Protein AF-A0A2D4PZE7-F1 (afdb_monomer)

pLDDT: mean 76.84, std 18.61, range [32.66, 95.12]

Sequence (102 aa):
VRTPGGPSSGGGVSGFPGTPGIAVRAIATLVPPPAMEEILSPVMLDLYNEVLTDSSMLDTWRDALISLIPKEGTNAKQIQNYRPISLLNSDYKIFATIIAKT

Radius of gyration: 32.42 Å; Cα contacts (8 Å, |Δi|>4): 49; chains: 1; bounding box: 110×36×44 Å

Solvent-accessible surface area (backbone atoms only — not comparable to full-atom values): 6759 Å² total; per-residue (Å²): 137,85,86,88,84,86,87,84,91,82,85,85,78,87,82,80,78,88,79,69,65,64,63,56,54,49,56,63,67,72,51,73,79,76,54,69,62,75,62,46,49,61,57,52,50,53,52,52,52,48,31,64,72,70,73,48,74,63,71,71,53,76,44,60,51,77,45,76,44,68,46,84,98,56,65,82,90,41,76,88,40,44,45,81,42,76,48,64,45,64,66,48,55,52,51,52,52,56,62,76,71,105

Mean predicted aligned error: 15.54 Å

Structure (mmCIF, N/CA/C/O backbone):
data_AF-A0A2D4PZE7-F1
#
_entry.id   AF-A0A2D4PZE7-F1
#
loop_
_atom_site.group_PDB
_atom_site.id
_atom_site.type_symbol
_atom_site.label_atom_id
_atom_site.label_alt_id
_atom_site.label_comp_id
_atom_site.label_asym_id
_atom_site.label_entity_id
_atom_site.label_seq_id
_atom_site.pdbx_PDB_ins_code
_atom_site.Cartn_x
_atom_site.Cartn_y
_atom_site.Cartn_z
_atom_site.occupancy
_atom_site.B_iso_or_equiv
_atom_site.auth_seq_id
_atom_site.auth_comp_id
_atom_site.auth_asym_id
_atom_site.auth_atom_id
_atom_site.pdbx_PDB_model_num
ATOM 1 N N . VAL A 1 1 ? 87.534 -16.933 24.825 1.00 41.44 1 VAL A N 1
ATOM 2 C CA . VAL A 1 1 ? 87.492 -17.541 23.471 1.00 41.44 1 VAL A CA 1
ATOM 3 C C . VAL A 1 1 ? 86.039 -17.898 23.152 1.00 41.44 1 VAL A C 1
ATOM 5 O O . VAL A 1 1 ? 85.319 -18.265 24.068 1.00 41.44 1 VAL A O 1
ATOM 8 N N . ARG A 1 2 ? 85.585 -17.645 21.917 1.00 32.66 2 ARG A N 1
ATOM 9 C CA . ARG A 1 2 ? 84.181 -17.635 21.449 1.00 32.66 2 ARG A CA 1
ATOM 10 C C . ARG A 1 2 ? 83.634 -19.049 21.116 1.00 32.66 2 ARG A C 1
ATOM 12 O O . ARG A 1 2 ? 84.331 -19.736 20.388 1.00 32.66 2 ARG A O 1
ATOM 19 N N . THR A 1 3 ? 82.406 -19.360 21.596 1.00 46.53 3 THR A N 1
ATOM 20 C CA . THR A 1 3 ? 81.206 -20.053 20.986 1.00 46.53 3 THR A CA 1
ATOM 21 C C . THR A 1 3 ? 81.354 -21.385 20.191 1.00 46.53 3 THR A C 1
ATOM 23 O O . THR A 1 3 ? 82.490 -21.733 19.904 1.00 46.53 3 THR A O 1
ATOM 26 N N . PRO A 1 4 ? 80.290 -22.106 19.706 1.00 53.59 4 PRO A N 1
ATOM 27 C CA . PRO A 1 4 ? 78.810 -21.975 19.829 1.00 53.59 4 PRO A CA 1
ATOM 28 C C . PRO A 1 4 ? 78.020 -23.304 20.084 1.00 53.59 4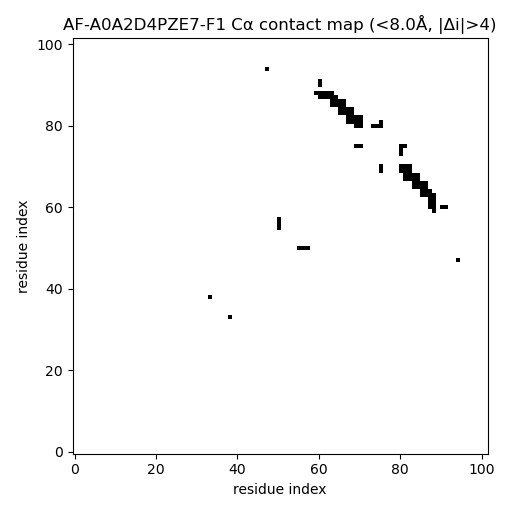 PRO A C 1
ATOM 30 O O . PRO A 1 4 ? 78.555 -24.400 19.977 1.00 53.59 4 PRO A O 1
ATOM 33 N N . GLY A 1 5 ? 76.700 -23.208 20.311 1.00 36.22 5 GLY A N 1
ATOM 34 C CA . GLY A 1 5 ? 75.743 -24.322 20.159 1.00 36.22 5 GLY A CA 1
ATOM 35 C C . GLY A 1 5 ? 74.295 -23.901 20.466 1.00 36.22 5 GLY A C 1
ATOM 36 O O . GLY A 1 5 ? 73.950 -23.746 21.631 1.00 36.22 5 GLY A O 1
ATOM 37 N N . GLY A 1 6 ? 73.475 -23.651 19.433 1.00 39.50 6 GLY A N 1
ATOM 38 C CA . GLY A 1 6 ? 72.017 -23.402 19.543 1.00 39.50 6 GLY A CA 1
ATOM 39 C C . GLY A 1 6 ? 71.201 -24.698 19.389 1.00 39.50 6 GLY A C 1
ATOM 40 O O . GLY A 1 6 ? 71.786 -25.767 19.537 1.00 39.50 6 GLY A O 1
ATOM 41 N N . PRO A 1 7 ? 69.922 -24.673 18.954 1.00 51.66 7 PRO A N 1
ATOM 42 C CA . PRO A 1 7 ? 68.837 -23.703 19.144 1.00 51.66 7 PRO A CA 1
ATOM 43 C C . PRO A 1 7 ? 67.694 -24.307 20.009 1.00 51.66 7 PRO A C 1
ATOM 45 O O . PRO A 1 7 ? 67.583 -25.521 20.144 1.00 51.66 7 PRO A O 1
ATOM 48 N N . SER A 1 8 ? 66.776 -23.496 20.544 1.00 48.00 8 SER A N 1
ATOM 49 C CA . SER A 1 8 ? 65.429 -23.994 20.871 1.00 48.00 8 SER A CA 1
ATOM 50 C C . SER A 1 8 ? 64.408 -22.882 20.699 1.00 48.00 8 SER A C 1
ATOM 52 O O . SER A 1 8 ? 64.441 -21.857 21.380 1.00 48.00 8 SER A O 1
ATOM 54 N N . SER A 1 9 ? 63.557 -23.081 19.698 1.00 52.56 9 SER A N 1
ATOM 55 C CA . SER A 1 9 ? 62.449 -22.223 19.325 1.00 52.56 9 SER A CA 1
ATOM 56 C C . SER A 1 9 ? 61.212 -22.581 20.142 1.00 52.56 9 SER A C 1
ATOM 58 O O . SER A 1 9 ? 60.787 -23.732 20.166 1.00 52.56 9 SER A O 1
ATOM 60 N N . GLY A 1 10 ? 60.586 -21.567 20.713 1.00 38.31 10 GLY A N 1
ATOM 61 C CA . GLY A 1 10 ? 59.242 -21.600 21.279 1.00 38.31 10 GLY A CA 1
ATOM 62 C C . GLY A 1 10 ? 59.010 -20.202 21.831 1.00 38.31 10 GLY A C 1
ATOM 63 O O . GLY A 1 10 ? 59.7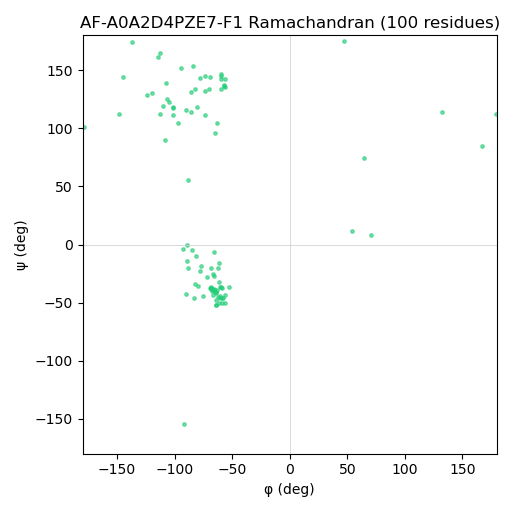60 -19.757 22.684 1.00 38.31 10 GLY A O 1
ATOM 64 N N . GLY A 1 11 ? 58.124 -19.370 21.312 1.00 39.62 11 GLY A N 1
ATOM 65 C CA . GLY A 1 11 ? 56.852 -19.622 20.656 1.00 39.62 11 GLY A CA 1
ATOM 66 C C . GLY A 1 11 ? 55.899 -18.648 21.340 1.00 39.62 11 GLY A C 1
ATOM 67 O O . GLY A 1 11 ? 55.710 -18.744 22.547 1.00 39.62 11 GLY A O 1
ATOM 68 N N . GLY A 1 12 ? 55.372 -17.658 20.618 1.00 38.16 12 GLY A N 1
ATOM 69 C CA . GLY A 1 12 ? 54.482 -16.681 21.243 1.00 38.16 12 GLY A CA 1
ATOM 70 C C . GLY A 1 12 ? 54.205 -15.444 20.406 1.00 38.16 12 GLY A C 1
ATOM 71 O O . GLY A 1 12 ? 54.832 -14.414 20.604 1.00 38.16 12 GLY A O 1
ATOM 72 N N . VAL A 1 13 ? 53.214 -15.579 19.523 1.00 47.88 13 VAL A N 1
ATOM 73 C CA . VAL A 1 13 ? 52.379 -14.521 18.929 1.00 47.88 13 VAL A CA 1
ATOM 74 C C . VAL A 1 13 ? 53.073 -13.482 18.037 1.00 47.88 13 VAL A C 1
ATOM 76 O O . VAL A 1 13 ? 53.174 -12.300 18.349 1.00 47.88 13 VAL A O 1
ATOM 79 N N . SER A 1 14 ? 53.425 -13.899 16.817 1.00 40.25 14 SER A N 1
ATOM 80 C CA . SER A 1 14 ? 53.440 -12.971 15.683 1.00 40.25 14 SER A CA 1
ATOM 81 C C . SER A 1 14 ? 52.002 -12.514 15.421 1.00 40.25 14 SER A C 1
ATOM 83 O O . SER A 1 14 ? 51.217 -13.225 14.791 1.00 40.25 14 SER A O 1
ATOM 85 N N . GLY A 1 15 ? 51.632 -11.356 15.960 1.00 38.78 15 GLY A N 1
ATOM 86 C CA . GLY A 1 15 ? 50.370 -10.708 15.642 1.00 38.78 15 GLY A CA 1
ATOM 87 C C . GLY A 1 15 ? 50.334 -10.341 14.162 1.00 38.78 15 GLY A C 1
ATOM 88 O O . GLY A 1 15 ? 50.956 -9.370 13.750 1.00 38.78 15 GLY A O 1
ATOM 89 N N . PHE A 1 16 ? 49.587 -11.100 13.370 1.00 51.66 16 PHE A N 1
ATOM 90 C CA . PHE A 1 16 ? 48.845 -10.513 12.260 1.00 51.66 16 PHE A CA 1
ATOM 91 C C . PHE A 1 16 ? 47.400 -10.412 12.742 1.00 51.66 16 PHE A C 1
ATOM 93 O O . PHE A 1 16 ? 46.800 -11.430 13.086 1.00 51.66 16 PHE A O 1
ATOM 100 N N . PRO A 1 17 ? 46.855 -9.192 12.846 1.00 45.72 17 PRO A N 1
ATOM 101 C CA . PRO A 1 17 ? 45.889 -8.838 11.815 1.00 45.72 17 PRO A CA 1
ATOM 102 C C . PRO A 1 17 ? 45.937 -7.358 11.426 1.00 45.72 17 PRO A C 1
ATOM 104 O O . PRO A 1 17 ? 46.164 -6.467 12.241 1.00 45.72 17 PRO A O 1
ATOM 107 N N . GLY A 1 18 ? 45.707 -7.106 10.139 1.00 57.34 18 GLY A N 1
ATOM 108 C CA . GLY A 1 18 ? 45.587 -5.764 9.598 1.00 57.34 18 GLY A CA 1
ATOM 109 C C . GLY A 1 18 ? 44.487 -4.968 10.290 1.00 57.34 18 GLY A C 1
ATOM 110 O O . GLY A 1 18 ? 43.373 -5.451 10.480 1.00 57.34 18 GLY A O 1
ATOM 111 N N . THR A 1 19 ? 44.790 -3.713 10.595 1.00 55.59 19 THR A N 1
ATOM 112 C CA . THR A 1 19 ? 43.785 -2.751 11.038 1.00 55.59 19 THR A CA 1
ATOM 113 C C . THR A 1 19 ? 43.537 -1.734 9.931 1.00 55.59 19 THR A C 1
ATOM 115 O O . THR A 1 19 ? 44.149 -0.668 9.943 1.00 55.59 19 THR A O 1
ATOM 118 N N . PRO A 1 20 ? 42.592 -1.959 9.003 1.00 53.34 20 PRO A N 1
ATOM 119 C CA . PRO A 1 20 ? 41.962 -0.864 8.288 1.00 53.34 20 PRO A CA 1
ATOM 120 C C . PRO A 1 20 ? 40.737 -0.393 9.093 1.00 53.34 20 PRO A C 1
ATOM 122 O O . PRO A 1 20 ? 39.618 -0.393 8.605 1.00 53.34 20 PRO A O 1
ATOM 125 N N . GLY A 1 21 ? 40.921 -0.027 10.366 1.00 56.50 21 GLY A N 1
ATOM 126 C CA . GLY A 1 21 ? 39.812 0.412 11.228 1.00 56.50 21 GLY A CA 1
ATOM 127 C C . GLY A 1 21 ? 39.445 1.885 11.033 1.00 56.50 21 GLY A C 1
ATOM 128 O O . GLY A 1 21 ? 38.281 2.263 11.119 1.00 56.50 21 GLY A O 1
ATOM 129 N N . ILE A 1 22 ? 40.443 2.722 10.741 1.00 57.44 22 ILE A N 1
ATOM 130 C CA . ILE A 1 22 ? 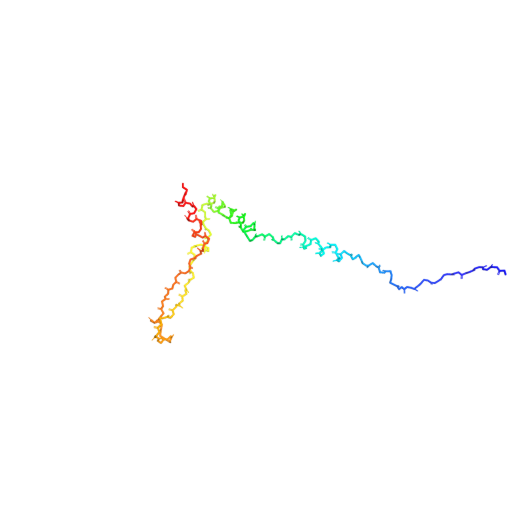40.272 4.178 10.651 1.00 57.44 22 ILE A CA 1
ATOM 131 C C . ILE A 1 22 ? 39.901 4.586 9.219 1.00 57.44 22 ILE A C 1
ATOM 133 O O . ILE A 1 22 ? 38.971 5.361 9.024 1.00 57.44 22 ILE A O 1
ATOM 137 N N . ALA A 1 23 ? 40.559 3.997 8.213 1.00 57.72 23 ALA A N 1
ATOM 138 C CA . ALA A 1 23 ? 40.287 4.289 6.804 1.00 57.72 23 ALA A CA 1
ATOM 139 C C . ALA A 1 23 ? 38.888 3.823 6.361 1.00 57.72 23 ALA A C 1
ATOM 141 O O . ALA A 1 23 ? 38.172 4.581 5.715 1.00 57.72 23 ALA A O 1
ATOM 142 N N . VAL A 1 24 ? 38.454 2.620 6.763 1.00 55.00 24 VAL A N 1
ATOM 143 C CA . VAL A 1 24 ? 37.116 2.098 6.416 1.00 55.00 24 VAL A CA 1
ATOM 144 C C . VAL A 1 24 ? 36.009 2.929 7.068 1.00 55.00 24 VAL A C 1
ATOM 146 O O . VAL A 1 24 ? 35.002 3.221 6.428 1.00 55.00 24 VAL A O 1
ATOM 149 N N . ARG A 1 25 ? 36.212 3.381 8.315 1.00 56.38 25 ARG A N 1
ATOM 150 C CA . ARG A 1 25 ? 35.262 4.276 8.991 1.00 56.38 25 ARG A CA 1
ATOM 151 C C . ARG A 1 25 ? 35.201 5.656 8.346 1.00 56.38 25 ARG A C 1
ATOM 153 O O . ARG A 1 25 ? 34.109 6.193 8.247 1.00 56.38 25 ARG A O 1
ATOM 160 N N . ALA A 1 26 ? 36.334 6.200 7.896 1.00 60.22 26 ALA A N 1
ATOM 161 C CA . ALA A 1 26 ? 36.377 7.498 7.227 1.00 60.22 26 ALA A CA 1
ATOM 162 C C . ALA A 1 26 ? 35.688 7.473 5.852 1.00 60.22 26 ALA A C 1
ATOM 164 O O . ALA A 1 26 ? 34.965 8.405 5.525 1.00 60.22 26 ALA A O 1
ATOM 165 N N . ILE A 1 27 ? 35.850 6.403 5.063 1.00 60.03 27 ILE A N 1
ATOM 166 C CA . ILE A 1 27 ? 35.184 6.287 3.753 1.00 60.03 27 ILE A CA 1
ATOM 167 C C . ILE A 1 27 ? 33.655 6.245 3.913 1.00 60.03 27 ILE A C 1
ATOM 169 O O . ILE A 1 27 ? 32.950 6.919 3.167 1.00 60.03 27 ILE A O 1
ATOM 173 N N . ALA A 1 28 ? 33.140 5.523 4.915 1.00 60.47 28 ALA A N 1
ATOM 174 C CA . ALA A 1 28 ? 31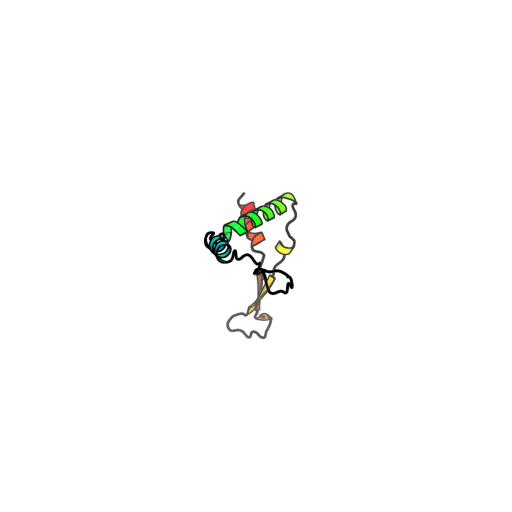.700 5.427 5.167 1.00 60.47 28 ALA A CA 1
ATOM 175 C C . ALA A 1 28 ? 31.053 6.753 5.619 1.00 60.47 28 ALA A C 1
ATOM 177 O O . ALA A 1 28 ? 29.859 6.935 5.413 1.00 60.47 28 ALA A O 1
ATOM 178 N N . THR A 1 29 ? 31.808 7.680 6.221 1.00 64.06 29 THR A N 1
ATOM 179 C CA . THR A 1 29 ? 31.317 9.031 6.563 1.00 64.06 29 THR A CA 1
ATOM 180 C C . THR A 1 29 ? 31.503 10.060 5.451 1.00 64.06 29 THR A C 1
ATOM 182 O O . THR A 1 29 ? 30.844 11.096 5.490 1.00 64.06 29 THR A O 1
ATOM 185 N N . LEU A 1 30 ? 32.398 9.821 4.487 1.00 71.19 30 LEU A N 1
ATOM 186 C CA . LEU A 1 30 ? 32.655 10.749 3.378 1.00 71.19 30 LEU A CA 1
ATOM 187 C C . LEU A 1 30 ? 31.579 10.694 2.289 1.00 71.19 30 LEU A C 1
ATOM 189 O O . LEU A 1 30 ? 31.411 11.668 1.558 1.00 71.19 30 LEU A O 1
ATOM 193 N N . VAL A 1 31 ? 30.851 9.581 2.187 1.00 76.25 31 VAL A N 1
ATOM 194 C CA . VAL A 1 31 ? 29.699 9.447 1.292 1.00 76.25 31 VAL A CA 1
ATOM 195 C C . VAL A 1 31 ? 28.432 9.594 2.134 1.00 76.25 31 VAL A C 1
ATOM 197 O O . VAL A 1 31 ? 28.167 8.724 2.967 1.00 76.25 31 VAL A O 1
ATOM 200 N N . PRO A 1 32 ? 27.653 10.682 1.977 1.00 77.00 32 PRO A N 1
ATOM 201 C CA . PRO A 1 32 ? 26.363 10.777 2.643 1.00 77.00 32 PRO A CA 1
ATOM 202 C C . PRO A 1 32 ? 25.473 9.616 2.177 1.00 77.00 32 PRO A C 1
ATOM 204 O O . PRO A 1 32 ? 25.573 9.203 1.019 1.00 77.00 32 PRO A O 1
ATOM 207 N N . PRO A 1 33 ? 24.615 9.065 3.055 1.00 79.00 33 PRO A N 1
ATOM 208 C CA . PRO A 1 33 ? 23.686 8.030 2.637 1.00 79.00 33 PRO A CA 1
ATOM 209 C C . PRO A 1 33 ? 22.843 8.568 1.472 1.00 79.00 33 PRO A C 1
ATOM 211 O O . PRO A 1 33 ? 22.407 9.724 1.542 1.00 79.00 33 PRO A O 1
ATOM 214 N N . PRO A 1 34 ? 22.635 7.765 0.414 1.00 81.81 34 PRO A N 1
ATOM 215 C CA . PRO A 1 34 ? 21.835 8.197 -0.718 1.00 81.81 34 PRO A CA 1
ATOM 216 C C . PRO A 1 34 ? 20.453 8.621 -0.235 1.00 81.81 34 PRO A C 1
ATOM 218 O O . PRO A 1 34 ? 19.889 8.038 0.703 1.00 81.81 34 PRO A O 1
ATOM 221 N N . ALA A 1 35 ? 19.920 9.667 -0.860 1.00 89.00 35 ALA A N 1
ATOM 222 C CA . ALA A 1 35 ? 18.573 10.110 -0.558 1.00 89.00 35 ALA A CA 1
ATOM 223 C C . ALA A 1 35 ? 17.592 8.967 -0.857 1.00 89.00 35 ALA A C 1
ATOM 225 O O . ALA A 1 35 ? 17.791 8.188 -1.788 1.00 89.00 35 ALA A O 1
ATOM 226 N N . MET A 1 36 ? 16.508 8.869 -0.083 1.00 85.62 36 MET A N 1
ATOM 227 C CA . MET A 1 36 ? 15.499 7.815 -0.268 1.00 85.62 36 MET A CA 1
ATOM 228 C C . MET A 1 36 ? 14.990 7.754 -1.717 1.00 85.62 36 MET A C 1
ATOM 230 O O . MET A 1 36 ? 14.758 6.670 -2.240 1.00 85.62 36 MET A O 1
ATOM 234 N N . GLU A 1 37 ? 14.863 8.911 -2.368 1.00 89.00 37 GLU A N 1
ATOM 235 C CA . GLU A 1 37 ? 14.469 9.028 -3.771 1.00 89.00 37 GLU A CA 1
ATOM 236 C C . GLU A 1 37 ? 15.442 8.317 -4.721 1.00 89.00 37 GLU A C 1
ATOM 238 O O . GLU A 1 37 ? 14.995 7.591 -5.603 1.00 89.00 37 GLU A O 1
ATOM 243 N N . GLU A 1 38 ? 16.754 8.465 -4.531 1.00 90.81 38 GLU A N 1
ATOM 244 C CA . GLU A 1 38 ? 17.776 7.859 -5.400 1.00 90.81 38 GLU A CA 1
ATOM 245 C C . GLU A 1 38 ? 17.778 6.329 -5.314 1.00 90.81 38 GLU A C 1
ATOM 247 O O . GLU A 1 38 ? 18.136 5.649 -6.272 1.00 90.81 38 GLU A O 1
ATOM 252 N N . ILE A 1 39 ? 17.349 5.786 -4.174 1.00 91.69 39 ILE A N 1
ATOM 253 C CA . ILE A 1 39 ? 17.227 4.342 -3.963 1.00 91.69 39 ILE A CA 1
ATOM 254 C C . ILE A 1 39 ? 15.894 3.832 -4.520 1.00 91.69 39 ILE A C 1
ATOM 256 O O . ILE A 1 39 ? 15.850 2.804 -5.190 1.00 91.69 39 ILE A O 1
ATOM 260 N N . LEU A 1 40 ? 14.797 4.533 -4.225 1.00 90.88 40 LEU A N 1
ATOM 261 C CA . LEU A 1 40 ? 13.445 4.051 -4.505 1.00 90.88 40 LEU A CA 1
ATOM 262 C C . LEU A 1 40 ? 13.039 4.248 -5.969 1.00 90.88 40 LEU A C 1
ATOM 264 O O . LEU A 1 40 ? 12.343 3.403 -6.527 1.00 90.88 40 LEU A O 1
ATOM 268 N N . SER A 1 41 ? 13.475 5.341 -6.597 1.00 91.62 41 SER A N 1
ATOM 269 C CA . SER A 1 41 ? 13.097 5.682 -7.972 1.00 91.62 41 SER A CA 1
ATOM 270 C C . SER A 1 41 ? 13.473 4.614 -9.002 1.00 91.62 41 SER A C 1
ATOM 272 O O . SER A 1 41 ? 12.578 4.220 -9.750 1.00 91.62 41 SER A O 1
ATOM 274 N N . PRO A 1 42 ? 14.723 4.102 -9.064 1.00 93.69 42 PRO A N 1
ATOM 275 C CA . PRO A 1 42 ? 15.065 3.067 -10.041 1.00 93.69 42 PRO A CA 1
ATOM 276 C C . PRO A 1 42 ? 14.278 1.773 -9.801 1.00 93.69 42 PRO A C 1
ATOM 278 O O . PRO A 1 42 ? 13.765 1.193 -10.749 1.00 93.69 42 PRO A O 1
ATOM 281 N N . VAL A 1 43 ? 14.080 1.381 -8.537 1.00 92.00 43 VAL A N 1
ATOM 282 C CA . VAL A 1 43 ? 13.317 0.172 -8.182 1.00 92.00 43 VAL A CA 1
ATOM 283 C C . VAL A 1 43 ? 11.858 0.274 -8.637 1.00 92.00 43 VAL A C 1
ATOM 285 O O . VAL A 1 43 ? 11.321 -0.666 -9.217 1.00 92.00 43 VAL A O 1
ATOM 288 N N . MET A 1 44 ? 11.212 1.418 -8.398 1.00 90.25 44 MET A N 1
ATOM 289 C CA . MET A 1 44 ? 9.823 1.644 -8.813 1.00 90.25 44 MET A CA 1
ATOM 290 C C . MET A 1 44 ? 9.690 1.740 -10.334 1.00 90.25 44 MET A C 1
ATOM 292 O O . MET A 1 44 ? 8.713 1.247 -10.894 1.00 90.25 44 MET A O 1
ATOM 296 N N . LEU A 1 45 ? 10.664 2.358 -11.007 1.00 91.38 45 LEU A N 1
ATOM 297 C CA . LEU A 1 45 ? 10.682 2.462 -12.463 1.00 91.38 45 LEU A CA 1
ATOM 298 C C . LEU A 1 45 ? 10.799 1.083 -13.120 1.00 91.38 45 LEU A C 1
ATOM 300 O O . LEU A 1 45 ? 10.013 0.775 -14.016 1.00 91.38 45 LEU A O 1
ATOM 304 N N . ASP A 1 46 ? 11.734 0.255 -12.656 1.00 91.56 46 ASP A N 1
ATOM 305 C CA . ASP A 1 46 ? 11.926 -1.103 -13.167 1.00 91.56 46 ASP A CA 1
ATOM 306 C C . ASP A 1 46 ? 10.660 -1.942 -12.962 1.00 91.56 46 ASP A C 1
ATOM 308 O O . ASP A 1 46 ? 10.160 -2.545 -13.912 1.00 91.56 46 ASP A O 1
ATOM 312 N N . LEU A 1 47 ? 10.073 -1.876 -11.763 1.00 90.50 47 LEU A N 1
ATOM 313 C CA . LEU A 1 47 ? 8.825 -2.564 -11.443 1.00 90.50 47 LEU A CA 1
ATOM 314 C C . LEU A 1 47 ? 7.674 -2.152 -12.375 1.00 90.50 47 LEU A C 1
ATOM 316 O O . LEU A 1 47 ? 6.930 -2.997 -12.871 1.00 90.50 47 LEU A O 1
ATOM 320 N N . TYR A 1 48 ? 7.497 -0.854 -12.619 1.00 90.88 48 TYR A N 1
ATOM 321 C CA . TYR A 1 48 ? 6.421 -0.366 -13.484 1.00 90.88 48 TYR A CA 1
ATO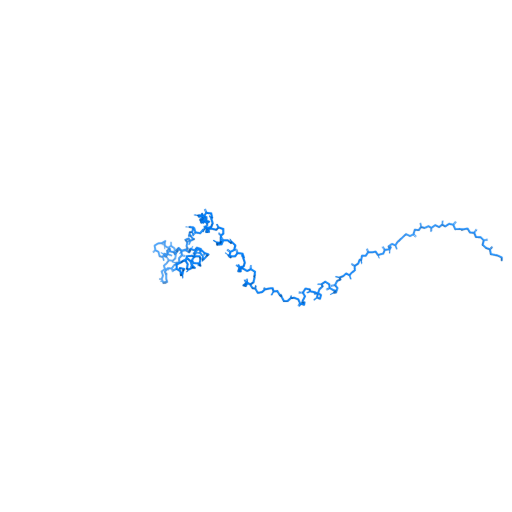M 322 C C . TYR A 1 48 ? 6.638 -0.741 -14.949 1.00 90.88 48 TYR A C 1
ATOM 324 O O . TYR A 1 48 ? 5.671 -1.078 -15.635 1.00 90.88 48 TYR A O 1
ATOM 332 N N . ASN A 1 49 ? 7.884 -0.729 -15.421 1.00 91.00 49 ASN A N 1
ATOM 333 C CA . ASN A 1 49 ? 8.224 -1.169 -16.772 1.00 91.00 49 ASN A CA 1
ATOM 334 C C . ASN A 1 49 ? 7.967 -2.671 -16.962 1.00 91.00 49 ASN A C 1
ATOM 336 O O . ASN A 1 49 ? 7.450 -3.069 -18.009 1.00 91.00 49 ASN A O 1
ATOM 340 N N . GLU A 1 50 ? 8.270 -3.493 -15.957 1.00 89.62 50 GLU A N 1
ATOM 341 C CA . GLU A 1 50 ? 7.973 -4.930 -15.959 1.00 89.62 50 GLU A CA 1
ATOM 342 C C . GLU A 1 50 ? 6.459 -5.173 -16.048 1.00 89.62 50 GLU A C 1
ATOM 344 O O . GLU A 1 50 ? 5.992 -5.845 -16.968 1.00 89.62 50 GLU A O 1
ATOM 349 N N . VAL A 1 51 ? 5.670 -4.515 -15.189 1.00 88.81 51 VAL A N 1
ATOM 350 C CA . VAL A 1 51 ? 4.197 -4.618 -15.194 1.00 88.81 51 VAL A CA 1
ATOM 351 C C . VAL A 1 51 ? 3.588 -4.188 -16.536 1.00 88.81 51 VAL A C 1
ATOM 353 O O . VAL A 1 51 ? 2.618 -4.794 -16.999 1.00 88.81 51 VAL A O 1
ATOM 356 N N . LEU A 1 52 ? 4.140 -3.155 -17.179 1.00 87.44 52 LEU A N 1
ATOM 357 C CA . LEU A 1 52 ? 3.694 -2.707 -18.503 1.00 87.44 52 LEU A CA 1
ATOM 358 C C . LEU A 1 52 ? 4.045 -3.704 -19.612 1.00 87.44 52 LEU A C 1
ATOM 360 O O . LEU A 1 52 ? 3.251 -3.883 -20.535 1.00 87.44 52 LEU A O 1
ATOM 364 N N . THR A 1 53 ? 5.213 -4.342 -19.528 1.00 88.25 53 THR A N 1
ATOM 365 C CA . THR A 1 53 ? 5.706 -5.273 -20.553 1.00 88.25 53 THR A CA 1
ATOM 366 C C . THR A 1 53 ? 4.976 -6.610 -20.487 1.00 88.25 53 THR A C 1
ATOM 368 O O . THR A 1 53 ? 4.520 -7.117 -21.512 1.00 88.25 53 THR A O 1
ATOM 371 N N . ASP A 1 54 ? 4.794 -7.143 -19.281 1.00 80.94 54 ASP A N 1
ATOM 372 C CA . ASP A 1 54 ? 4.182 -8.455 -19.069 1.00 80.94 54 ASP A CA 1
ATOM 373 C C . ASP A 1 54 ? 2.648 -8.394 -19.023 1.00 80.94 54 ASP A C 1
ATOM 375 O O . ASP A 1 54 ? 1.978 -9.426 -18.947 1.00 80.94 54 ASP A O 1
ATOM 379 N N . SER A 1 55 ? 2.056 -7.192 -19.085 1.00 74.12 55 SER A N 1
ATOM 380 C CA . SER A 1 55 ? 0.609 -6.918 -18.968 1.00 74.12 55 SER A CA 1
ATOM 381 C C . SER A 1 55 ? -0.053 -7.489 -17.703 1.00 74.12 55 SER A C 1
ATOM 383 O O . SER A 1 55 ? -1.280 -7.511 -17.574 1.00 74.12 55 SER A O 1
ATOM 385 N N . SER A 1 56 ? 0.761 -7.937 -16.749 1.00 78.38 56 SER A N 1
ATOM 386 C CA . SER A 1 56 ? 0.336 -8.597 -15.527 1.00 78.38 56 SER A CA 1
ATOM 387 C C . SER A 1 56 ? 0.655 -7.702 -14.342 1.00 78.38 56 SER A C 1
ATOM 389 O O . SER A 1 56 ? 1.811 -7.469 -14.002 1.00 78.38 56 SER A O 1
ATOM 391 N N . MET A 1 57 ? -0.390 -7.196 -13.692 1.00 80.75 57 MET A N 1
ATOM 392 C CA . MET A 1 57 ? -0.241 -6.482 -12.426 1.00 80.75 57 MET A CA 1
ATOM 393 C C . MET A 1 57 ? 0.055 -7.475 -11.306 1.00 80.75 57 MET A C 1
ATOM 395 O O . MET A 1 57 ? -0.506 -8.571 -11.290 1.00 80.75 57 MET A O 1
ATOM 399 N N . LEU A 1 58 ? 0.881 -7.060 -10.346 1.00 82.56 58 LEU A N 1
ATOM 400 C CA . LEU A 1 58 ? 1.124 -7.829 -9.130 1.00 82.56 58 LEU A CA 1
ATOM 401 C C . LEU A 1 58 ? -0.191 -8.091 -8.386 1.00 82.56 58 LEU A C 1
ATOM 403 O O . LEU A 1 58 ? -1.009 -7.184 -8.214 1.00 82.56 58 LEU A O 1
ATOM 407 N N . ASP A 1 59 ? -0.373 -9.312 -7.887 1.00 82.88 59 ASP A N 1
ATOM 408 C CA . ASP A 1 59 ? -1.595 -9.690 -7.168 1.00 82.88 59 ASP A CA 1
ATOM 409 C C . ASP A 1 59 ? -1.821 -8.826 -5.919 1.00 82.88 59 ASP A C 1
ATOM 411 O O . ASP A 1 59 ? -2.938 -8.386 -5.655 1.00 82.88 59 ASP A O 1
ATOM 415 N N . THR A 1 60 ? -0.741 -8.454 -5.226 1.00 83.88 60 THR A N 1
ATOM 416 C CA . THR A 1 60 ? -0.785 -7.598 -4.028 1.00 83.88 60 THR A CA 1
ATOM 417 C C . THR A 1 60 ? -1.335 -6.197 -4.294 1.00 83.88 60 THR A C 1
ATOM 419 O O . THR A 1 60 ? -1.776 -5.519 -3.369 1.00 83.88 60 THR A O 1
ATOM 422 N N . TRP A 1 61 ? -1.328 -5.729 -5.544 1.00 85.81 61 TRP A N 1
ATOM 423 C CA . TRP A 1 61 ? -1.893 -4.427 -5.908 1.00 85.81 61 TRP A CA 1
ATOM 424 C C . TRP A 1 61 ? -3.418 -4.445 -5.981 1.00 85.81 61 TRP A C 1
ATOM 426 O O . TRP A 1 61 ? -4.047 -3.386 -5.932 1.00 85.81 61 TRP A O 1
ATOM 436 N N . ARG A 1 62 ? -4.010 -5.636 -6.100 1.00 83.56 62 ARG A N 1
ATOM 437 C CA . ARG A 1 62 ? -5.463 -5.846 -6.103 1.00 83.56 62 ARG A CA 1
ATOM 438 C C . ARG A 1 62 ? -6.014 -6.053 -4.695 1.00 83.56 62 ARG A C 1
ATOM 440 O O . ARG A 1 62 ? -7.222 -5.935 -4.495 1.00 83.56 62 ARG A O 1
ATOM 447 N N . ASP A 1 63 ? -5.138 -6.314 -3.733 1.00 89.12 63 ASP A N 1
ATOM 448 C CA . ASP A 1 63 ? -5.514 -6.518 -2.346 1.00 89.12 63 ASP A CA 1
ATOM 449 C C . ASP A 1 63 ? -5.800 -5.190 -1.634 1.00 89.12 63 ASP A C 1
ATOM 451 O O . ASP A 1 63 ? -5.147 -4.162 -1.841 1.00 89.12 63 ASP A O 1
ATOM 455 N N . ALA A 1 64 ? -6.793 -5.227 -0.747 1.00 91.00 64 ALA A N 1
ATOM 456 C CA . ALA A 1 64 ? -7.128 -4.125 0.139 1.00 91.00 64 ALA A CA 1
ATOM 457 C C . ALA A 1 64 ? -7.106 -4.600 1.591 1.00 91.00 64 ALA A C 1
ATOM 459 O O . ALA A 1 64 ? -7.771 -5.572 1.956 1.00 91.00 64 ALA A O 1
ATOM 460 N N . LEU A 1 65 ? -6.390 -3.871 2.444 1.00 91.62 65 LEU A N 1
ATOM 461 C CA . LEU A 1 65 ? -6.423 -4.107 3.880 1.00 91.62 65 LEU A CA 1
ATOM 462 C C . LEU A 1 65 ? -7.673 -3.445 4.470 1.00 91.62 65 LEU A C 1
ATOM 464 O O . LEU A 1 65 ? -7.823 -2.224 4.422 1.00 91.62 65 LEU A O 1
ATOM 468 N N . ILE A 1 66 ? -8.566 -4.243 5.055 1.00 93.44 66 ILE A N 1
ATOM 469 C CA . ILE A 1 66 ? -9.755 -3.723 5.735 1.00 93.44 66 ILE A CA 1
ATOM 470 C C . ILE A 1 66 ? -9.402 -3.359 7.177 1.00 93.44 66 ILE A C 1
ATOM 472 O O . ILE A 1 66 ? -9.108 -4.230 7.994 1.00 93.44 66 ILE A O 1
ATOM 476 N N . SER A 1 67 ? -9.468 -2.069 7.496 1.00 93.69 67 SER A N 1
ATOM 477 C CA . SER A 1 67 ? -9.291 -1.548 8.852 1.00 93.69 67 SER A CA 1
ATOM 4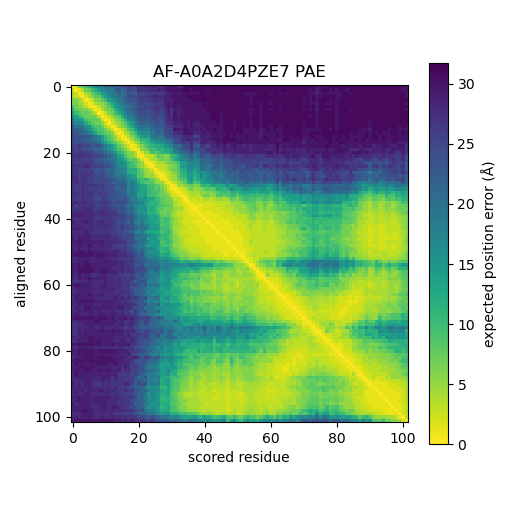78 C C . SER A 1 67 ? -10.626 -1.083 9.429 1.00 93.69 67 SER A C 1
ATOM 480 O O . SER A 1 67 ? -11.439 -0.472 8.734 1.00 93.69 67 SER A O 1
ATOM 482 N N . LEU A 1 68 ? -10.867 -1.375 10.707 1.00 93.81 68 LEU A N 1
ATOM 483 C CA . LEU A 1 68 ? -12.085 -0.986 11.414 1.00 93.81 68 LEU A CA 1
ATOM 484 C C . LEU A 1 68 ? -11.810 0.234 12.296 1.00 93.81 68 LEU A C 1
ATOM 486 O O . LEU A 1 68 ? -11.038 0.148 13.249 1.00 93.81 68 LEU A O 1
ATOM 490 N N . ILE A 1 69 ? -12.494 1.350 12.028 1.00 94.31 69 ILE A N 1
ATOM 491 C CA . ILE A 1 69 ? -12.395 2.572 12.842 1.00 94.31 69 ILE A CA 1
ATOM 492 C C . ILE A 1 69 ? -13.668 2.750 13.683 1.00 94.31 69 ILE A C 1
ATOM 494 O O . ILE A 1 69 ? -14.763 2.764 13.114 1.00 94.31 69 ILE A O 1
ATOM 498 N N . PRO A 1 70 ? -13.575 2.884 15.019 1.00 92.50 70 PRO A N 1
ATOM 499 C CA . PRO A 1 70 ? -14.744 3.103 15.867 1.00 92.50 70 PRO A CA 1
ATOM 500 C C . PRO A 1 70 ? -15.353 4.495 15.637 1.00 92.50 70 PRO A C 1
ATOM 502 O O . PRO A 1 70 ? -14.642 5.476 15.427 1.00 92.50 70 PRO A O 1
ATOM 505 N N . LYS A 1 71 ? -16.684 4.604 15.700 1.00 92.81 71 LYS A N 1
ATOM 506 C CA . LYS A 1 71 ? -17.394 5.891 15.708 1.00 92.81 71 LYS A CA 1
ATOM 507 C C . LYS A 1 71 ? -17.153 6.606 17.039 1.00 92.81 71 LYS A C 1
ATOM 509 O O . LYS A 1 71 ? -17.311 6.013 18.108 1.00 92.81 71 LYS A O 1
ATOM 514 N N . GLU A 1 72 ? -16.840 7.894 16.976 1.00 90.81 72 GLU A N 1
ATOM 515 C CA . GLU A 1 72 ? -16.657 8.718 18.171 1.00 90.81 72 GLU A CA 1
ATOM 516 C C . GLU A 1 72 ? -17.929 8.765 19.030 1.00 90.81 72 GLU A C 1
ATOM 518 O O . GLU A 1 72 ? -19.047 8.766 18.513 1.00 90.81 72 GLU A O 1
ATOM 523 N N . GLY A 1 73 ? -17.759 8.758 20.355 1.00 87.25 73 GLY A N 1
ATOM 524 C CA . GLY A 1 73 ? -18.868 8.827 21.314 1.00 87.25 73 GLY A CA 1
ATOM 525 C C . GLY A 1 73 ? -19.746 7.572 21.404 1.00 87.25 73 GLY A C 1
ATOM 526 O O . GLY A 1 73 ? -20.777 7.605 22.073 1.00 87.25 73 GLY A O 1
ATOM 527 N N . THR A 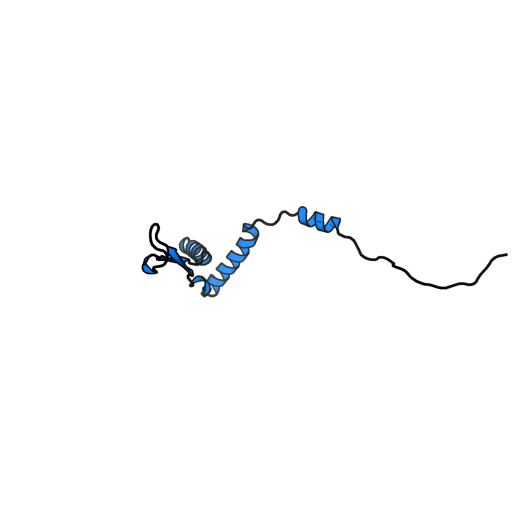1 74 ? -19.367 6.462 20.762 1.00 87.44 74 THR A N 1
ATOM 528 C CA . THR A 1 74 ? -20.144 5.210 20.781 1.00 87.44 74 THR A CA 1
ATOM 529 C C . THR A 1 74 ? -19.419 4.072 21.496 1.00 87.44 74 THR A C 1
ATOM 531 O O . THR A 1 74 ? -18.207 4.098 21.708 1.00 87.44 74 THR A O 1
ATOM 534 N N . ASN A 1 75 ? -20.172 3.043 21.895 1.00 86.50 75 ASN A N 1
ATOM 535 C CA . ASN A 1 75 ? -19.613 1.891 22.592 1.00 86.50 75 ASN A CA 1
ATOM 536 C C . ASN A 1 75 ? -18.819 0.995 21.621 1.00 86.50 75 ASN A C 1
ATOM 538 O O . ASN A 1 75 ? -19.408 0.315 20.778 1.00 86.50 75 ASN A O 1
ATOM 542 N N . ALA A 1 76 ? -17.495 0.951 21.788 1.00 83.25 76 ALA A N 1
ATOM 543 C CA . ALA A 1 76 ? -16.568 0.154 20.978 1.00 83.25 76 ALA A CA 1
ATOM 544 C C . ALA A 1 76 ? -16.742 -1.373 21.126 1.00 83.25 76 ALA A C 1
ATOM 546 O O . ALA A 1 76 ? -16.123 -2.141 20.403 1.00 83.25 76 ALA A O 1
ATOM 547 N N . LYS A 1 77 ? -17.598 -1.855 22.036 1.00 88.00 77 LYS A N 1
ATOM 548 C CA . LYS A 1 77 ? -17.909 -3.292 22.148 1.00 88.00 77 LYS A CA 1
ATOM 549 C C . LYS A 1 77 ? -18.959 -3.768 21.139 1.00 88.00 77 LYS A C 1
ATOM 551 O O . LYS A 1 77 ? -19.191 -4.967 21.031 1.00 88.00 77 LYS A O 1
ATOM 556 N N . GLN A 1 78 ? -19.619 -2.855 20.423 1.00 89.38 78 GLN A N 1
ATOM 557 C CA . GLN A 1 78 ? -20.643 -3.199 19.437 1.00 89.38 78 GLN A CA 1
ATOM 558 C C . GLN A 1 78 ? -20.102 -3.035 18.015 1.00 89.38 78 GLN A C 1
ATOM 560 O O . GLN A 1 78 ? -19.719 -1.939 17.612 1.00 89.38 78 GLN A O 1
ATOM 565 N N . ILE A 1 79 ? -20.135 -4.105 17.220 1.00 88.62 79 ILE A N 1
ATOM 566 C CA . ILE A 1 79 ? -19.544 -4.123 15.871 1.00 88.62 79 ILE A CA 1
ATOM 567 C C . ILE A 1 79 ? -20.182 -3.109 14.903 1.00 88.62 79 ILE A C 1
ATOM 569 O O . ILE A 1 79 ? -19.493 -2.502 14.091 1.00 88.62 79 ILE A O 1
ATOM 573 N N . GLN A 1 80 ? -21.479 -2.829 15.061 1.00 90.25 80 GLN A N 1
ATOM 574 C CA . GLN A 1 80 ? -22.233 -1.818 14.299 1.00 90.25 80 GLN A CA 1
ATOM 575 C C . GLN A 1 80 ? -21.713 -0.375 14.466 1.00 90.25 80 GLN A C 1
ATOM 577 O O . GLN A 1 80 ? -22.054 0.533 13.695 1.00 90.25 80 GLN A O 1
ATOM 582 N N . ASN A 1 81 ? -20.885 -0.152 15.488 1.00 93.75 81 ASN A N 1
ATOM 583 C CA . ASN A 1 81 ? -20.280 1.138 15.772 1.00 93.75 81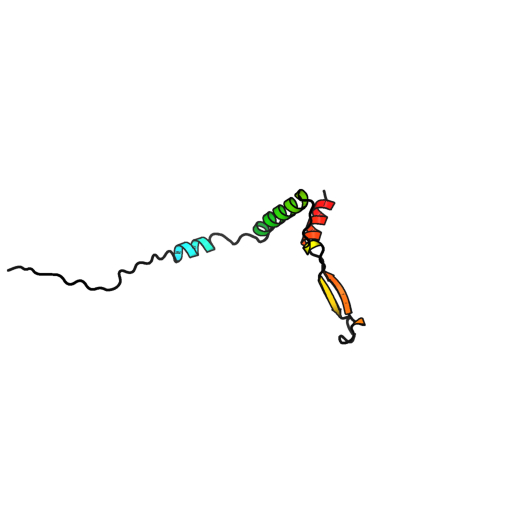 ASN A CA 1
ATOM 584 C C . ASN A 1 81 ? -18.936 1.337 15.063 1.00 93.75 81 ASN A C 1
ATOM 586 O O . ASN A 1 81 ? -18.366 2.416 15.173 1.00 93.75 81 ASN A O 1
ATOM 590 N N . TYR A 1 82 ? -18.451 0.360 14.298 1.00 95.12 82 TYR A N 1
ATOM 591 C CA . TYR A 1 82 ? -17.253 0.509 13.479 1.00 95.12 82 TYR A CA 1
ATOM 592 C C . TYR A 1 82 ? -17.589 0.922 12.046 1.00 95.12 82 TYR A C 1
ATOM 594 O O . TYR A 1 82 ? -18.665 0.636 11.517 1.00 95.12 82 TYR A O 1
ATOM 602 N N . ARG A 1 83 ? -16.645 1.616 11.414 1.00 92.75 83 ARG A N 1
ATOM 603 C CA . ARG A 1 83 ? -16.635 1.928 9.987 1.00 92.75 83 ARG A CA 1
ATOM 604 C C . ARG A 1 83 ? -15.511 1.118 9.341 1.00 92.75 83 ARG A C 1
ATOM 606 O O . ARG A 1 83 ? -14.360 1.307 9.739 1.00 92.75 83 ARG A O 1
ATOM 613 N N . PRO A 1 84 ? -15.811 0.226 8.385 1.00 94.38 84 PRO A N 1
ATOM 614 C CA . PRO A 1 84 ? -14.769 -0.424 7.609 1.00 94.38 84 PRO A CA 1
ATOM 615 C C . PRO A 1 84 ? -14.173 0.571 6.610 1.00 94.38 84 PRO A C 1
ATOM 617 O O . PRO A 1 84 ? -14.904 1.261 5.899 1.00 94.38 84 PRO A O 1
ATOM 620 N N . ILE A 1 85 ? -12.847 0.639 6.555 1.00 95.12 85 ILE A N 1
ATOM 621 C CA . ILE A 1 85 ? -12.085 1.399 5.563 1.00 95.12 85 ILE A CA 1
ATOM 622 C C . ILE A 1 85 ? -11.205 0.420 4.799 1.00 95.12 85 ILE A C 1
ATOM 624 O O . ILE A 1 85 ? -10.505 -0.389 5.403 1.00 95.12 85 ILE A O 1
ATOM 628 N N . SER A 1 86 ? -11.246 0.501 3.470 1.00 93.06 86 SER A N 1
ATOM 629 C CA . SER A 1 86 ? -10.359 -0.258 2.587 1.00 93.06 86 SER A CA 1
ATOM 630 C C . SER A 1 86 ? -9.090 0.547 2.318 1.00 93.06 86 SER A C 1
ATOM 632 O O . SER A 1 86 ? -9.154 1.628 1.731 1.00 93.06 86 SER A O 1
ATOM 634 N N . LEU A 1 87 ? -7.945 0.036 2.759 1.00 90.88 87 LEU A N 1
ATOM 635 C CA . LEU A 1 87 ? -6.626 0.605 2.507 1.00 90.88 87 LEU A CA 1
ATOM 636 C C . LEU A 1 87 ? -6.003 -0.126 1.313 1.00 90.88 87 LEU A C 1
ATOM 638 O O . LEU A 1 87 ? -5.587 -1.276 1.428 1.00 90.88 87 LEU A O 1
ATOM 642 N N . LEU A 1 88 ? -5.995 0.545 0.163 1.00 87.75 88 LEU A N 1
ATOM 643 C CA . LEU A 1 88 ? -5.416 0.045 -1.087 1.00 87.75 88 LEU A CA 1
ATOM 644 C C . LEU A 1 88 ? -3.911 0.323 -1.138 1.00 87.75 88 LEU A C 1
ATOM 646 O O . LEU A 1 88 ? -3.452 1.316 -0.563 1.00 87.75 88 LEU A O 1
ATOM 650 N N . ASN A 1 89 ? -3.166 -0.500 -1.882 1.00 88.00 89 ASN A N 1
ATOM 651 C CA . ASN A 1 89 ? -1.744 -0.256 -2.099 1.00 88.00 89 ASN A CA 1
ATOM 652 C C . ASN A 1 89 ? -1.515 1.107 -2.789 1.00 88.00 89 ASN A C 1
ATOM 654 O O . ASN A 1 89 ? -2.187 1.466 -3.762 1.00 88.00 89 ASN A O 1
ATOM 658 N N . SER A 1 90 ? -0.557 1.879 -2.274 1.00 89.00 90 SER A N 1
ATOM 659 C CA . S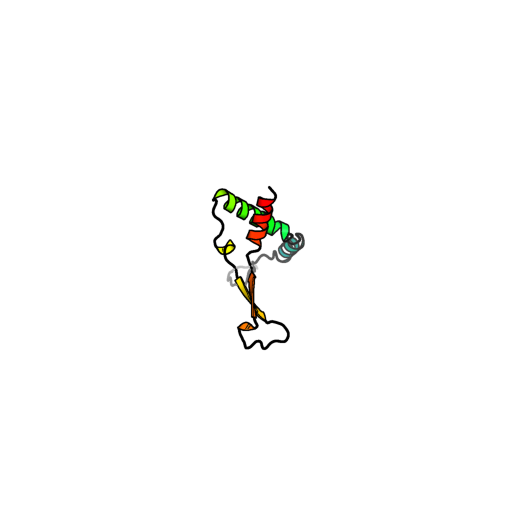ER A 1 90 ? -0.180 3.165 -2.851 1.00 89.00 90 SER A CA 1
ATOM 660 C C . SER A 1 90 ? 0.585 3.008 -4.166 1.00 89.00 90 SER A C 1
ATOM 662 O O . SER A 1 90 ? 0.459 3.888 -5.017 1.00 89.00 90 SER A O 1
ATOM 664 N N . ASP A 1 91 ? 1.307 1.902 -4.367 1.00 87.19 91 ASP A N 1
ATOM 665 C CA . ASP A 1 91 ? 2.065 1.638 -5.603 1.00 87.19 91 ASP A CA 1
ATOM 666 C C . ASP A 1 91 ? 1.130 1.635 -6.816 1.00 87.19 91 ASP A C 1
ATOM 668 O O . ASP A 1 91 ? 1.344 2.353 -7.791 1.00 87.19 91 ASP A O 1
ATOM 672 N N . TYR A 1 92 ? -0.005 0.939 -6.687 1.00 87.44 92 TYR A N 1
ATOM 673 C CA . TYR A 1 92 ? -1.067 0.942 -7.689 1.00 87.44 92 TYR A CA 1
ATOM 674 C C . TYR A 1 92 ? -1.572 2.356 -7.999 1.00 87.44 92 TYR A C 1
ATOM 676 O O . TYR A 1 92 ? -1.764 2.708 -9.161 1.00 87.44 92 TYR A O 1
ATOM 684 N N . LYS A 1 93 ? -1.785 3.193 -6.977 1.00 87.94 93 LYS A N 1
ATOM 685 C CA . LYS A 1 93 ? -2.284 4.564 -7.179 1.00 87.94 93 LYS A CA 1
ATOM 686 C C . LYS A 1 93 ? -1.274 5.423 -7.930 1.00 87.94 93 LYS A C 1
ATOM 688 O O . LYS A 1 93 ? -1.676 6.230 -8.770 1.00 87.94 93 LYS A O 1
ATOM 693 N N . ILE A 1 94 ? 0.011 5.268 -7.618 1.00 90.31 94 ILE A N 1
ATOM 694 C CA . ILE A 1 94 ? 1.096 5.972 -8.302 1.00 90.31 94 ILE A CA 1
ATOM 695 C C . ILE A 1 94 ? 1.131 5.523 -9.763 1.00 90.31 94 ILE A C 1
ATOM 697 O O . ILE A 1 94 ? 1.020 6.364 -10.654 1.00 90.31 94 ILE A O 1
ATOM 701 N N . PHE A 1 95 ? 1.166 4.214 -10.005 1.00 89.12 95 PHE A N 1
ATOM 702 C CA . PHE A 1 95 ? 1.157 3.628 -11.342 1.00 89.12 95 PHE A CA 1
ATOM 703 C C . PHE A 1 95 ? -0.047 4.076 -12.185 1.00 89.12 95 PHE A C 1
ATOM 705 O O . PHE A 1 95 ? 0.118 4.597 -13.288 1.00 89.12 95 PHE A O 1
ATOM 712 N N . ALA A 1 96 ? -1.262 3.969 -11.639 1.00 89.19 96 ALA A N 1
ATOM 713 C CA . ALA A 1 96 ? -2.488 4.394 -12.311 1.00 89.19 96 ALA A CA 1
ATOM 714 C C . ALA A 1 96 ? -2.480 5.896 -12.633 1.00 89.19 96 ALA A C 1
ATOM 716 O O . ALA A 1 96 ? -2.958 6.302 -13.688 1.00 89.19 96 ALA A O 1
ATOM 717 N N . THR A 1 97 ? -1.907 6.725 -11.753 1.00 91.94 97 THR A N 1
ATOM 718 C CA . THR A 1 97 ? -1.766 8.167 -12.002 1.00 91.94 97 THR A CA 1
ATOM 719 C C . THR A 1 97 ? -0.775 8.455 -13.127 1.00 91.94 97 THR A C 1
ATOM 721 O O . THR A 1 97 ? -1.012 9.377 -13.904 1.00 91.94 97 THR A O 1
ATOM 724 N N . ILE A 1 98 ? 0.322 7.697 -13.218 1.00 89.81 98 ILE A N 1
ATOM 725 C CA . ILE A 1 98 ? 1.319 7.841 -14.288 1.00 89.81 98 ILE A CA 1
ATOM 726 C C . ILE A 1 98 ? 0.675 7.504 -15.637 1.00 89.81 98 ILE A C 1
ATOM 728 O O . ILE A 1 98 ? 0.695 8.346 -16.533 1.00 89.81 98 ILE A O 1
ATOM 732 N N . ILE A 1 99 ? 0.023 6.340 -15.750 1.00 87.75 99 ILE A N 1
ATOM 733 C CA . ILE A 1 99 ? -0.627 5.905 -16.998 1.00 87.75 99 ILE A CA 1
ATOM 734 C C . ILE A 1 99 ? -1.779 6.831 -17.390 1.00 87.75 99 ILE A C 1
ATOM 736 O O . ILE A 1 99 ? -1.920 7.180 -18.552 1.00 87.75 99 ILE A O 1
ATOM 740 N N . ALA A 1 100 ? -2.606 7.265 -16.437 1.00 91.12 100 ALA A N 1
ATOM 741 C CA . ALA A 1 100 ? -3.739 8.140 -16.744 1.00 91.12 100 ALA A CA 1
ATOM 742 C C . ALA A 1 100 ? -3.321 9.550 -17.194 1.00 91.12 100 ALA A C 1
ATOM 744 O O . ALA A 1 100 ? -4.131 10.277 -17.764 1.00 91.12 100 ALA A O 1
ATOM 745 N N . LYS A 1 101 ? -2.088 9.966 -16.882 1.00 77.81 101 LYS A N 1
ATOM 746 C CA . LYS A 1 101 ? -1.514 11.248 -17.308 1.00 77.81 101 LYS A CA 1
ATOM 747 C C . LYS A 1 101 ? -0.723 11.156 -18.615 1.00 77.81 101 LYS A C 1
ATOM 749 O O . LYS A 1 101 ? -0.228 12.193 -19.057 1.00 77.81 101 LYS A O 1
ATOM 754 N N . THR A 1 102 ? -0.569 9.958 -19.176 1.00 55.44 102 THR A N 1
ATOM 755 C CA . THR A 1 102 ? 0.072 9.742 -20.482 1.00 55.44 102 THR A CA 1
ATOM 756 C C . THR A 1 102 ? -0.969 9.812 -21.591 1.00 55.44 102 THR A C 1
ATOM 758 O O . THR A 1 102 ? -0.620 10.354 -22.661 1.00 55.44 102 THR A O 1
#

Foldseek 3Di:
DDDDDDDDDDDDDPDDDDDPPPVVVVVVVVDDDDDPCVVVVVVLVVLLVVCVVVVDDDPLQVDWDWDWDAAPPDDPVDSVRTDIDTHGDVSNVVSVVVVVVD

Organism: Micrurus surinamensis (NCBI:txid129470)

Secondary structure (DSSP, 8-state):
--------------------HHHHHHHHHHSPPPPHHHHHHHHHHHHHHHHHHH----GGGT-EEEEEEEPTTS-TTSGGGEEEEEEE-HHHHHHHHHHHT-

Nearest PDB structures (foldseek):
  8uw3-assembly1_A  TM=5.662E-01  e=2.513E-03  Homo sapiens
  8sxu-assembly1_A  TM=5.788E-01  e=2.200E-03  Homo sapiens
  8c8j-assembly1_A  TM=5.606E-01  e=4.886E-03  Homo sapiens
  5myu-assembly1_a  TM=2.349E-01  e=8.978E+00  Vibrio cholerae
  8a61-assembly1_I  TM=1.559E-01  e=7.860E+00  Saccharomyces cerevisiae